Protein AF-A0A658K2X0-F1 (afdb_monomer_lite)

Radius of gyration: 39.06 Å; chains: 1; bounding box: 68×44×127 Å

Secondary structure (DSSP, 8-state):
--PPPPPP------------HHHHHHHHHHHHHHHHHHHHHHHHHHHHHHHHHIIIIIHHHHHHHHHHHHHHHHHHHHHHHHS---HHHHHHHHHHHHHHHHHHTTSTTHHHHHHHHHHHHSS-HHHHHHHHHHHHHHHHHHHH-

pLDDT: mean 89.45, std 14.47, range [39.03, 97.75]

Structure (mmCIF, N/CA/C/O backbone):
data_AF-A0A658K2X0-F1
#
_entry.id   AF-A0A658K2X0-F1
#
loop_
_atom_site.group_PDB
_atom_site.id
_atom_site.type_symbol
_atom_site.label_atom_id
_atom_site.label_alt_id
_atom_site.label_comp_id
_atom_site.label_asym_id
_atom_site.label_entity_id
_atom_site.label_seq_id
_atom_site.pdbx_PDB_ins_code
_atom_site.Cartn_x
_atom_site.Cartn_y
_atom_site.Cartn_z
_atom_site.occupancy
_atom_site.B_iso_or_equiv
_atom_site.auth_seq_id
_atom_site.auth_comp_id
_atom_site.auth_asym_id
_atom_site.auth_atom_id
_atom_site.pdbx_PDB_model_num
ATOM 1 N N . MET A 1 1 ? -39.283 15.769 106.003 1.00 39.56 1 MET A N 1
ATOM 2 C CA . MET A 1 1 ? -38.298 15.415 104.961 1.00 39.56 1 MET A CA 1
ATOM 3 C C . MET A 1 1 ? -38.981 14.482 103.979 1.00 39.56 1 MET A C 1
ATOM 5 O O . MET A 1 1 ? -39.283 13.360 104.351 1.00 39.56 1 MET A O 1
ATOM 9 N N . THR A 1 2 ? -39.316 14.966 102.787 1.00 39.03 2 THR A N 1
ATOM 10 C CA . THR A 1 2 ? -40.051 14.209 101.761 1.00 39.03 2 THR A CA 1
ATOM 11 C C . THR A 1 2 ? -39.400 14.488 100.411 1.00 39.03 2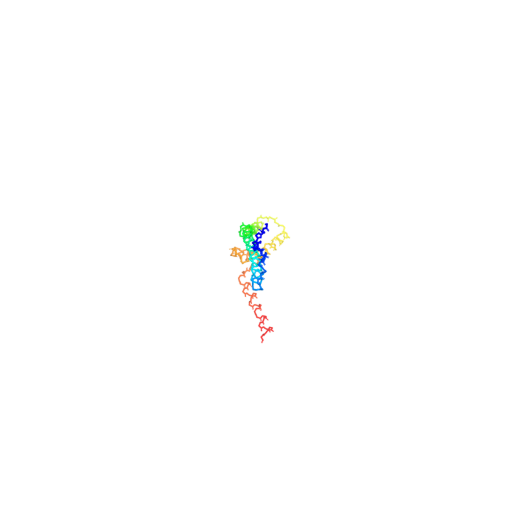 THR A C 1
ATOM 13 O O . THR A 1 2 ? -39.427 15.618 99.929 1.00 39.03 2 THR A O 1
ATOM 16 N N . THR A 1 3 ? -38.738 13.474 99.862 1.00 42.81 3 THR A N 1
ATOM 17 C CA . THR A 1 3 ? -37.956 13.515 98.618 1.00 42.81 3 THR A CA 1
ATOM 18 C C . THR A 1 3 ? -38.888 13.536 97.395 1.00 42.81 3 THR A C 1
ATOM 20 O O . THR A 1 3 ? -39.856 12.773 97.392 1.00 42.81 3 THR A O 1
ATOM 23 N N . PRO A 1 4 ? -38.643 14.351 96.348 1.00 52.31 4 PRO A N 1
ATOM 24 C CA . PRO A 1 4 ? -39.467 14.337 95.138 1.00 52.31 4 PRO A CA 1
ATOM 25 C C . PRO A 1 4 ? -39.127 13.132 94.237 1.00 52.31 4 PRO A C 1
ATOM 27 O O . PRO A 1 4 ? -37.982 12.671 94.251 1.00 52.31 4 PRO A O 1
ATOM 30 N N . PRO A 1 5 ? -40.079 12.620 93.431 1.00 53.84 5 PRO A N 1
ATOM 31 C CA . PRO A 1 5 ? -39.835 11.482 92.553 1.00 53.84 5 PRO A CA 1
ATOM 32 C C . PRO A 1 5 ? -38.968 11.884 91.352 1.00 53.84 5 PRO A C 1
ATOM 34 O O . PRO A 1 5 ? -39.148 12.944 90.752 1.00 53.84 5 PRO A O 1
ATOM 37 N N . ALA A 1 6 ? -38.016 11.018 91.004 1.00 59.84 6 ALA A N 1
ATOM 38 C CA . ALA A 1 6 ? -37.090 11.216 89.897 1.00 59.84 6 ALA A CA 1
ATOM 39 C C . ALA A 1 6 ? -37.823 11.257 88.544 1.00 59.84 6 ALA A C 1
ATOM 41 O O . ALA A 1 6 ? -38.641 10.391 88.236 1.00 59.84 6 ALA A O 1
ATOM 42 N N . SER A 1 7 ? -37.504 12.259 87.722 1.00 55.31 7 SER A N 1
ATOM 43 C CA . SER A 1 7 ? -38.041 12.406 86.367 1.00 55.31 7 SER A CA 1
ATOM 44 C C . SER A 1 7 ? -37.530 11.288 85.445 1.00 55.31 7 SER A C 1
ATOM 46 O O . SER A 1 7 ? -36.338 10.966 85.488 1.00 55.31 7 SER A O 1
ATOM 48 N N . PRO A 1 8 ? -38.379 10.701 84.582 1.00 56.53 8 PRO A N 1
ATOM 49 C CA . PRO A 1 8 ? -37.942 9.658 83.667 1.00 56.53 8 PRO A CA 1
ATOM 50 C C . PRO A 1 8 ? -37.000 10.250 82.615 1.00 56.53 8 PRO A C 1
ATOM 52 O O . PRO A 1 8 ? -37.340 11.179 81.883 1.00 56.53 8 PRO A O 1
ATOM 55 N N . ARG A 1 9 ? -35.784 9.708 82.550 1.00 59.97 9 ARG A N 1
ATOM 56 C CA . ARG A 1 9 ? -34.763 10.094 81.577 1.00 59.97 9 ARG A CA 1
ATOM 57 C C . ARG A 1 9 ? -34.959 9.244 80.322 1.00 59.97 9 ARG A C 1
ATOM 59 O O . ARG A 1 9 ? -34.733 8.037 80.357 1.00 59.97 9 ARG A O 1
ATOM 66 N N . ILE A 1 10 ? -35.390 9.859 79.221 1.00 51.47 10 ILE A N 1
ATOM 67 C CA . ILE A 1 10 ? -35.460 9.190 77.916 1.00 51.47 10 ILE A CA 1
ATOM 68 C C . ILE A 1 10 ? -34.021 8.982 77.437 1.00 51.47 10 ILE A C 1
ATOM 70 O O . ILE A 1 10 ? -33.330 9.931 77.067 1.00 51.47 10 ILE A O 1
ATOM 74 N N . VAL A 1 11 ? -33.548 7.740 77.488 1.00 56.25 11 VAL A N 1
ATOM 75 C CA . VAL A 1 11 ? -32.271 7.357 76.885 1.00 56.25 11 VAL A CA 1
ATOM 76 C C . VAL A 1 11 ? -32.515 7.211 75.388 1.00 56.25 11 VAL A C 1
ATOM 78 O O . VAL A 1 11 ? -33.239 6.313 74.963 1.00 56.25 11 VAL A O 1
ATOM 81 N N . ALA A 1 12 ? -31.934 8.102 74.583 1.00 49.91 12 ALA A N 1
ATOM 82 C CA . ALA A 1 12 ? -31.898 7.931 73.138 1.00 49.91 12 ALA A CA 1
ATOM 83 C C . ALA A 1 12 ? -31.136 6.635 72.828 1.00 49.91 12 ALA A C 1
ATOM 85 O O . ALA A 1 12 ? -29.914 6.570 72.978 1.00 49.91 12 ALA A O 1
ATOM 86 N N . GLN A 1 13 ? -31.856 5.583 72.437 1.00 52.22 13 GLN A N 1
ATOM 87 C CA . GLN A 1 13 ? -31.221 4.410 71.851 1.00 52.22 13 GLN A CA 1
ATOM 88 C C . GLN A 1 13 ? -30.514 4.856 70.567 1.00 52.22 13 GLN A C 1
ATOM 90 O O . GLN A 1 13 ? -31.155 5.473 69.711 1.00 52.22 13 GLN A O 1
ATOM 95 N N . PRO A 1 14 ? -29.219 4.551 70.384 1.00 47.38 14 PRO A N 1
ATOM 96 C CA . PRO A 1 14 ? -28.556 4.794 69.120 1.00 47.38 14 PRO A CA 1
ATOM 97 C C . PRO A 1 14 ? -29.045 3.729 68.138 1.00 47.38 14 PRO A C 1
ATOM 99 O O . PRO A 1 14 ? -28.396 2.707 67.922 1.00 47.38 14 PRO A O 1
ATOM 102 N N . SER A 1 15 ? -30.212 3.946 67.535 1.00 53.00 15 SER A N 1
ATOM 103 C CA . SER A 1 15 ? -30.627 3.197 66.358 1.00 53.00 15 SER A CA 1
ATOM 104 C C . SER A 1 15 ? -29.716 3.619 65.208 1.00 53.00 15 SER A C 1
ATOM 106 O O . SER A 1 15 ? -30.044 4.509 64.425 1.00 53.00 15 SER A O 1
ATOM 108 N N . ARG A 1 16 ? -28.532 3.001 65.112 1.00 58.38 16 ARG A N 1
ATOM 109 C CA . ARG A 1 16 ? -27.811 2.9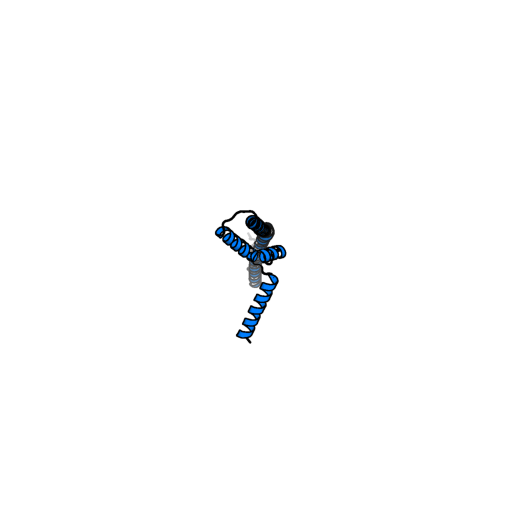48 63.839 1.00 58.38 16 ARG A CA 1
ATOM 110 C C . ARG A 1 16 ? -28.782 2.316 62.843 1.00 58.38 16 ARG A C 1
ATOM 112 O O . ARG A 1 16 ? -29.185 1.176 63.088 1.00 58.38 16 ARG A O 1
ATOM 119 N N . PRO A 1 17 ? -29.181 3.002 61.760 1.00 59.09 17 PRO A N 1
ATOM 120 C CA . PRO A 1 17 ? -30.060 2.394 60.779 1.00 59.09 17 PRO A CA 1
ATOM 121 C C . PRO A 1 17 ? -29.280 1.242 60.146 1.00 59.09 17 PRO A C 1
ATOM 123 O O . PRO A 1 17 ? -28.345 1.460 59.374 1.00 59.09 17 PRO A O 1
ATOM 126 N N . GLN A 1 18 ? -29.591 0.002 60.523 1.00 68.88 18 GLN A N 1
ATOM 127 C CA . GLN A 1 18 ? -29.079 -1.146 59.792 1.00 68.88 18 GLN A CA 1
ATOM 128 C C . GLN A 1 18 ? -29.752 -1.118 58.421 1.00 68.88 18 GLN A C 1
ATOM 130 O O . GLN A 1 18 ? -30.970 -1.250 58.325 1.00 68.88 18 GLN A O 1
ATOM 135 N N . LEU A 1 19 ? -28.953 -0.892 57.374 1.00 72.88 19 LEU A N 1
ATOM 136 C CA . LEU A 1 19 ? -29.426 -0.854 55.991 1.00 72.88 19 LEU A CA 1
ATOM 137 C C . LEU A 1 19 ? -30.301 -2.076 55.698 1.00 72.88 19 LEU A C 1
ATOM 139 O O . LEU A 1 19 ? -29.886 -3.215 55.949 1.00 72.88 19 LEU A O 1
ATOM 143 N N . SER A 1 20 ? -31.485 -1.838 55.134 1.00 82.94 20 SER A N 1
ATOM 144 C CA . SER A 1 20 ? -32.387 -2.912 54.729 1.00 82.94 20 SER A CA 1
ATOM 145 C C . SER A 1 20 ? -31.732 -3.782 53.649 1.00 82.94 20 SER A C 1
ATOM 147 O O . SER A 1 20 ? -30.840 -3.342 52.916 1.00 82.94 20 SER A O 1
ATOM 149 N N . ALA A 1 21 ? -32.178 -5.032 53.507 1.00 82.94 21 ALA A N 1
ATOM 150 C CA . ALA A 1 21 ? -31.657 -5.927 52.472 1.00 82.94 21 ALA A CA 1
ATOM 151 C C . ALA A 1 21 ? -31.803 -5.336 51.052 1.00 82.94 21 ALA A C 1
ATOM 153 O O . ALA A 1 21 ? -30.927 -5.531 50.210 1.00 82.94 21 ALA A O 1
ATOM 154 N N . GLY A 1 22 ? -32.874 -4.570 50.803 1.00 85.81 22 GLY A N 1
ATOM 155 C CA . GLY A 1 22 ? -33.086 -3.843 49.549 1.00 85.81 22 GLY A CA 1
ATOM 156 C C . GLY A 1 22 ? -32.084 -2.705 49.340 1.00 85.81 22 GLY A C 1
ATOM 157 O O . GLY A 1 22 ? -31.500 -2.605 48.265 1.00 85.81 22 GLY A O 1
ATOM 158 N N . GLN A 1 23 ? -31.809 -1.909 50.380 1.00 85.19 23 GLN A N 1
ATOM 159 C CA . GLN A 1 23 ? -30.806 -0.836 50.329 1.00 85.19 23 GLN A CA 1
ATOM 160 C C . GLN A 1 23 ? -29.398 -1.385 50.076 1.00 85.19 23 GLN A C 1
ATOM 162 O O . GLN A 1 23 ? -28.665 -0.837 49.260 1.00 85.19 23 GLN A O 1
ATOM 167 N N . LYS A 1 24 ? -29.032 -2.511 50.705 1.00 87.50 24 LYS A N 1
ATOM 168 C CA . LYS A 1 24 ? -27.744 -3.176 50.447 1.00 87.50 24 LYS A CA 1
ATOM 169 C C . LYS A 1 24 ? -27.619 -3.629 48.991 1.00 87.50 24 LYS A C 1
ATOM 171 O O . LYS A 1 24 ? -26.612 -3.336 48.356 1.00 87.50 24 LYS A O 1
ATOM 176 N N . LYS A 1 25 ? -28.651 -4.286 48.441 1.00 89.56 25 LYS A N 1
ATOM 177 C CA . LYS A 1 25 ? -28.666 -4.712 47.028 1.00 89.56 25 LYS A CA 1
ATOM 178 C C . LYS A 1 25 ? -28.549 -3.524 46.071 1.00 89.56 25 LYS A C 1
ATOM 180 O O . LYS A 1 25 ? -27.768 -3.594 45.126 1.00 89.56 25 LYS A O 1
ATOM 185 N N . PHE A 1 26 ? -29.292 -2.448 46.324 1.00 91.31 26 PHE A N 1
ATOM 186 C CA . PHE A 1 26 ? -29.225 -1.225 45.525 1.00 91.31 26 PHE A CA 1
ATOM 187 C C . PHE A 1 26 ? -27.822 -0.605 45.555 1.00 91.31 26 PHE A C 1
ATOM 189 O O . PHE A 1 26 ? -27.253 -0.341 44.498 1.00 91.31 26 PHE A O 1
ATOM 196 N N . ASN A 1 27 ? -27.225 -0.465 46.742 1.00 92.12 27 ASN A N 1
ATOM 197 C CA . ASN A 1 27 ? -25.877 0.084 46.896 1.00 92.12 27 ASN A CA 1
ATOM 198 C C . ASN A 1 27 ? -24.831 -0.761 46.153 1.00 92.12 27 ASN A C 1
ATOM 200 O O . ASN A 1 27 ? -24.021 -0.213 45.414 1.00 92.12 27 ASN A O 1
ATOM 204 N N . THR A 1 28 ? -24.898 -2.094 46.247 1.00 93.38 28 THR A N 1
ATOM 205 C CA . THR A 1 28 ? -23.993 -2.984 45.498 1.00 93.38 28 THR A CA 1
ATOM 206 C C . THR A 1 28 ? -24.168 -2.861 43.981 1.00 93.38 28 THR A C 1
ATOM 208 O O . THR A 1 28 ? -23.194 -2.948 43.233 1.00 93.38 28 THR A O 1
ATOM 211 N N . LEU A 1 29 ? -25.398 -2.683 43.488 1.00 94.94 29 LEU A N 1
ATOM 212 C CA . LEU A 1 29 ? -25.639 -2.454 42.060 1.00 94.94 29 LEU A CA 1
ATOM 213 C C . LEU A 1 29 ? -25.082 -1.102 41.607 1.00 94.94 29 LEU A C 1
ATOM 215 O O . LEU A 1 29 ? -24.476 -1.038 40.539 1.00 94.94 29 LEU A O 1
ATOM 219 N N . MET A 1 30 ? -25.224 -0.061 42.431 1.00 95.44 30 MET A N 1
ATOM 220 C CA . MET A 1 30 ? -24.622 1.247 42.180 1.00 95.44 30 MET A CA 1
ATOM 221 C C . MET A 1 30 ? -23.097 1.177 42.134 1.00 95.44 30 MET A C 1
ATOM 223 O O . MET A 1 30 ? -22.502 1.680 41.188 1.00 95.44 30 MET A O 1
ATOM 227 N N . GLU A 1 31 ? -22.456 0.484 43.075 1.00 95.50 31 GLU A N 1
ATOM 228 C CA . GLU A 1 31 ? -21.002 0.275 43.054 1.00 95.50 31 GLU A CA 1
ATOM 229 C C . GLU A 1 31 ? -20.554 -0.433 41.770 1.00 95.50 31 GLU A C 1
ATOM 231 O O . GLU A 1 31 ? -19.655 0.035 41.074 1.00 95.50 31 GLU A O 1
ATOM 236 N N . LYS A 1 32 ? -21.234 -1.524 41.395 1.00 96.12 32 LYS A N 1
ATOM 237 C CA . LYS A 1 32 ? -20.957 -2.259 40.151 1.00 96.12 32 LYS A CA 1
ATOM 238 C C . LYS A 1 32 ? -21.157 -1.406 38.897 1.00 96.12 32 LYS A C 1
ATOM 240 O O . LYS A 1 32 ? -20.484 -1.637 37.891 1.00 96.12 32 LYS A O 1
ATOM 245 N N . LEU A 1 33 ? -22.116 -0.486 38.917 1.00 95.75 33 LEU A N 1
ATOM 246 C CA . LEU A 1 33 ? -22.364 0.441 37.820 1.00 95.75 33 LEU A CA 1
ATOM 247 C C . LEU A 1 33 ? -21.244 1.481 37.729 1.00 95.75 33 LEU A C 1
ATOM 249 O O . LEU A 1 33 ? -20.710 1.691 36.644 1.00 95.75 33 LEU A O 1
ATOM 253 N N . GLU A 1 34 ? -20.831 2.055 38.857 1.00 97.12 34 GLU A N 1
ATOM 254 C CA . GLU A 1 34 ? -19.723 3.011 38.917 1.00 97.12 34 GLU A CA 1
ATOM 255 C C . GLU A 1 34 ? -18.394 2.392 38.474 1.00 97.12 34 GLU A C 1
ATOM 257 O O . GLU A 1 34 ? -17.652 3.011 37.712 1.00 97.12 34 GLU A O 1
ATOM 262 N N . THR A 1 35 ? -18.105 1.143 38.852 1.00 96.88 35 THR A N 1
ATOM 263 C CA . THR A 1 35 ? -16.917 0.432 38.350 1.00 96.88 35 THR A CA 1
ATOM 264 C C . THR A 1 35 ? -16.941 0.301 36.828 1.00 96.88 35 THR A C 1
ATOM 266 O O . THR A 1 35 ? -15.936 0.570 36.171 1.00 96.88 35 THR A O 1
ATOM 269 N N . ARG A 1 36 ? -18.087 -0.073 36.244 1.00 97.06 36 ARG A N 1
ATOM 270 C CA . ARG A 1 36 ? -18.217 -0.207 34.785 1.00 97.06 36 ARG A CA 1
ATOM 271 C C . ARG A 1 36 ? -18.133 1.136 34.069 1.00 97.06 36 ARG A C 1
ATOM 273 O O . ARG A 1 36 ? -17.488 1.210 33.031 1.00 97.06 36 ARG A O 1
ATOM 280 N N . ARG A 1 37 ? -18.730 2.193 34.627 1.00 97.75 37 ARG A N 1
ATOM 281 C CA . ARG A 1 37 ? -18.627 3.560 34.094 1.00 97.75 37 ARG A CA 1
ATOM 282 C C . ARG A 1 37 ? -17.179 4.036 34.062 1.00 97.75 37 ARG A C 1
ATOM 284 O O . ARG A 1 37 ? -16.738 4.537 33.036 1.00 97.75 37 ARG A O 1
ATOM 291 N N . LYS A 1 38 ? -16.424 3.809 35.142 1.00 97.31 38 LYS A N 1
ATOM 292 C CA . LYS A 1 38 ? -14.992 4.138 35.198 1.00 97.31 38 LYS A CA 1
ATOM 293 C C . LYS A 1 38 ? -14.185 3.369 34.159 1.00 97.31 38 LYS A C 1
ATOM 295 O O . LYS A 1 38 ? -13.372 3.972 33.471 1.00 97.31 38 LYS A O 1
ATOM 300 N N . LEU A 1 39 ? -14.430 2.066 34.017 1.00 97.06 39 LEU A N 1
ATOM 301 C CA . LEU A 1 39 ? -13.751 1.255 33.006 1.00 97.06 39 LEU A CA 1
ATOM 302 C C . LEU A 1 39 ? -14.065 1.749 31.588 1.00 97.06 39 LEU A C 1
ATOM 304 O O . LEU A 1 39 ? -13.157 1.902 30.779 1.00 97.06 39 LEU A O 1
ATOM 308 N N . LEU A 1 40 ? -15.332 2.050 31.297 1.00 97.56 40 LEU A N 1
ATOM 309 C CA . LEU A 1 40 ? -15.738 2.600 30.004 1.00 97.56 40 LEU A CA 1
ATOM 310 C C . LEU A 1 40 ? -15.062 3.948 29.726 1.00 97.56 40 LEU A C 1
ATOM 312 O O . LEU A 1 40 ? -14.572 4.173 28.625 1.00 97.56 40 LEU A O 1
ATOM 316 N N . GLN A 1 41 ? -14.997 4.825 30.728 1.00 97.44 41 GLN A N 1
ATOM 317 C CA . GLN A 1 41 ? -14.318 6.110 30.598 1.00 97.44 41 GLN A CA 1
ATOM 318 C C . GLN A 1 41 ? -12.819 5.932 30.319 1.00 97.44 41 GLN A C 1
ATOM 320 O O . GLN A 1 41 ? -12.276 6.631 29.472 1.00 97.44 41 GLN A O 1
ATOM 325 N N . GLN A 1 42 ? -12.156 4.984 30.987 1.00 97.00 42 GLN A N 1
ATOM 326 C CA . GLN A 1 42 ? -10.748 4.668 30.721 1.00 97.00 42 GLN A CA 1
ATOM 327 C C . GLN A 1 42 ? -10.543 4.178 29.285 1.00 97.00 42 GLN A C 1
ATOM 329 O O . GLN A 1 42 ? -9.640 4.660 28.605 1.00 97.00 42 GLN A O 1
ATOM 334 N N . TRP A 1 43 ? -11.410 3.284 28.803 1.00 97.75 43 TRP A N 1
ATOM 335 C CA . TRP A 1 43 ? -11.373 2.825 27.415 1.00 97.75 43 TRP A CA 1
ATOM 336 C C . TRP A 1 43 ? -11.550 3.964 26.420 1.00 97.75 43 TRP A C 1
ATOM 338 O O . TRP A 1 43 ? -10.776 4.047 25.474 1.00 97.75 43 TRP A O 1
ATOM 348 N N . LEU A 1 44 ? -12.509 4.861 26.659 1.00 97.19 44 LEU A N 1
ATOM 349 C CA . LEU A 1 44 ? -12.762 5.999 25.777 1.00 97.19 44 LEU A CA 1
ATOM 350 C C . LEU A 1 44 ? -11.558 6.949 25.708 1.00 97.19 44 LEU A C 1
ATOM 352 O O . LEU A 1 44 ? -11.220 7.455 24.641 1.00 97.19 44 LEU A O 1
ATOM 356 N N . VAL A 1 45 ? -10.886 7.183 26.838 1.00 97.12 45 VAL A N 1
ATOM 357 C CA . VAL A 1 45 ? -9.680 8.024 26.879 1.00 97.12 45 VAL A CA 1
ATOM 358 C C . VAL A 1 45 ? -8.555 7.393 26.059 1.00 97.12 45 VAL A C 1
ATOM 360 O O . VAL A 1 45 ? -7.930 8.076 25.245 1.00 97.12 45 VAL A O 1
ATOM 363 N N . ILE A 1 46 ? -8.317 6.091 26.234 1.00 96.00 46 ILE A N 1
ATOM 364 C CA . ILE A 1 46 ? -7.270 5.373 25.501 1.00 96.00 46 ILE A CA 1
ATOM 365 C C . ILE A 1 46 ? -7.599 5.330 24.007 1.00 96.00 46 ILE A C 1
ATOM 367 O O . ILE A 1 46 ? -6.740 5.674 23.203 1.00 96.00 46 ILE A O 1
ATOM 371 N N . SER A 1 47 ? -8.835 4.992 23.626 1.00 95.88 47 SER A N 1
ATOM 372 C CA . SER A 1 47 ? -9.235 4.926 22.217 1.00 95.88 47 SER A CA 1
ATOM 373 C C . SER A 1 47 ? -9.087 6.276 21.523 1.00 95.88 47 SER A C 1
ATOM 375 O O . SER A 1 47 ? -8.527 6.329 20.436 1.00 95.88 47 SER A O 1
ATOM 377 N N . THR A 1 48 ? -9.495 7.367 22.180 1.00 96.62 48 THR A N 1
ATOM 378 C CA . THR A 1 48 ? -9.348 8.728 21.637 1.00 96.62 48 THR A CA 1
ATOM 379 C C . THR A 1 48 ? -7.875 9.100 21.469 1.00 96.62 48 THR A C 1
ATOM 381 O O . THR A 1 48 ? -7.494 9.730 20.489 1.00 96.62 48 THR A O 1
ATOM 384 N N . THR A 1 49 ? -7.022 8.692 22.413 1.00 96.31 49 THR A N 1
ATOM 385 C CA . THR A 1 49 ? -5.575 8.942 22.326 1.00 96.31 49 THR A CA 1
ATOM 386 C C . THR A 1 49 ? -4.955 8.159 21.170 1.00 96.31 49 THR A C 1
ATOM 388 O O . THR A 1 49 ? -4.180 8.716 20.400 1.00 96.31 49 THR A O 1
ATOM 391 N N . CYS A 1 50 ? -5.321 6.886 21.016 1.00 96.38 50 CYS A N 1
ATOM 392 C CA . CYS A 1 50 ? -4.859 6.048 19.914 1.00 96.38 50 CYS A CA 1
ATOM 393 C C . CYS A 1 50 ? -5.330 6.575 18.555 1.00 96.38 50 CYS A C 1
ATOM 395 O O . CYS A 1 50 ? -4.528 6.643 17.633 1.00 96.38 50 CYS A O 1
ATOM 397 N N . GLU A 1 51 ? -6.597 6.972 18.435 1.00 96.94 51 GLU A N 1
ATOM 398 C CA . GLU A 1 51 ? -7.147 7.561 17.211 1.00 96.94 51 GLU A CA 1
ATOM 399 C C . GLU A 1 51 ? -6.418 8.855 16.846 1.00 96.94 51 GLU A C 1
ATOM 401 O O . GLU A 1 51 ? -6.032 9.043 15.696 1.00 96.94 51 GLU A O 1
ATOM 406 N N . LYS A 1 52 ? -6.144 9.706 17.839 1.00 97.06 52 LYS A N 1
ATOM 407 C CA . LYS A 1 52 ? -5.378 10.933 17.636 1.00 97.06 52 LYS A CA 1
ATOM 408 C C . LYS A 1 52 ? -3.965 10.646 17.121 1.00 97.06 52 LYS A C 1
ATOM 410 O O . LYS A 1 52 ? -3.577 11.213 16.110 1.00 97.06 52 LYS A O 1
ATOM 415 N N . LEU A 1 53 ? -3.225 9.740 17.764 1.00 97.44 53 LEU A N 1
ATOM 416 C CA . LEU A 1 53 ? -1.887 9.330 17.309 1.00 97.44 53 LEU A CA 1
ATOM 417 C C . LEU A 1 53 ? -1.926 8.720 15.901 1.00 97.44 53 LEU A C 1
ATOM 419 O O . LEU A 1 53 ? -1.054 8.981 15.076 1.00 97.44 53 LEU A O 1
ATOM 423 N N . TRP A 1 54 ? -2.952 7.921 15.610 1.00 96.94 54 TRP A N 1
ATOM 424 C CA . TRP A 1 54 ? -3.139 7.330 14.292 1.00 96.94 54 TRP A CA 1
ATOM 425 C C . TRP A 1 54 ? -3.318 8.400 13.213 1.00 96.94 54 TRP A C 1
ATOM 427 O O . TRP A 1 54 ? -2.604 8.386 12.215 1.00 96.94 54 TRP A O 1
ATOM 437 N N . VAL A 1 55 ? -4.240 9.340 13.421 1.00 97.75 55 VAL A N 1
ATOM 438 C CA . VAL A 1 55 ? -4.597 10.357 12.423 1.00 97.75 55 VAL A CA 1
ATOM 439 C C . VAL A 1 55 ? -3.543 11.456 12.306 1.00 97.75 55 VAL A C 1
ATOM 441 O O . VAL A 1 55 ? -3.260 11.901 11.199 1.00 97.75 55 VAL A O 1
ATOM 444 N N . GLU A 1 56 ? -2.979 11.917 13.421 1.00 97.19 56 GLU A N 1
ATOM 445 C CA . GLU A 1 56 ? -2.077 13.075 13.428 1.00 97.19 56 GLU A CA 1
ATOM 446 C C . GLU A 1 56 ? -0.620 12.707 13.146 1.00 97.19 56 GLU A C 1
ATOM 448 O O . GLU A 1 56 ? 0.115 13.540 12.622 1.00 97.19 56 GLU A O 1
ATOM 453 N N . GLU A 1 57 ? -0.193 11.485 13.474 1.00 95.56 57 GLU A N 1
ATOM 454 C CA . GLU A 1 57 ? 1.210 11.080 13.338 1.00 95.56 57 GLU A CA 1
ATOM 455 C C . GLU A 1 57 ? 1.372 9.962 12.306 1.00 95.56 57 GLU A C 1
ATOM 457 O O . GLU A 1 57 ? 2.072 10.132 11.308 1.00 95.56 57 GLU A O 1
ATOM 462 N N . LEU A 1 58 ? 0.697 8.824 12.499 1.00 97.44 58 LEU A N 1
ATOM 463 C CA . LEU A 1 58 ? 0.954 7.630 11.686 1.00 97.44 58 LEU A CA 1
ATOM 464 C C . LEU A 1 58 ? 0.451 7.762 10.245 1.00 97.44 58 LEU A C 1
ATOM 466 O O . LEU A 1 58 ? 1.185 7.418 9.323 1.00 97.44 58 LEU A O 1
ATOM 470 N N . VAL A 1 59 ? -0.767 8.261 10.028 1.00 96.88 59 VAL A N 1
ATOM 471 C CA . VAL A 1 59 ? -1.331 8.429 8.677 1.00 96.88 59 VAL A CA 1
ATOM 472 C C . VAL A 1 59 ? -0.462 9.356 7.810 1.00 96.88 59 VAL A C 1
ATOM 474 O O . VAL A 1 59 ? -0.102 8.939 6.707 1.00 96.88 59 VAL A O 1
ATOM 477 N N . PRO A 1 60 ? -0.045 10.552 8.275 1.00 96.81 60 PRO A N 1
ATOM 478 C CA . PRO A 1 60 ? 0.878 11.400 7.523 1.00 96.81 60 PRO A CA 1
ATOM 479 C C . PRO A 1 60 ? 2.218 10.725 7.227 1.00 96.81 60 PRO A C 1
ATOM 481 O O . PRO A 1 60 ? 2.683 10.795 6.094 1.00 96.81 60 PRO A O 1
ATOM 484 N N . MET A 1 61 ? 2.813 10.026 8.201 1.00 97.25 61 MET A N 1
ATOM 485 C CA . MET A 1 61 ? 4.078 9.310 7.990 1.00 97.25 61 MET A CA 1
ATOM 486 C C . MET A 1 61 ? 3.953 8.203 6.938 1.00 97.25 61 MET A C 1
ATOM 488 O O . MET A 1 61 ? 4.854 8.020 6.124 1.00 97.25 61 MET A O 1
ATOM 492 N N . LEU A 1 62 ? 2.841 7.463 6.936 1.00 94.44 62 LEU A N 1
ATOM 493 C CA . LEU A 1 62 ? 2.573 6.439 5.925 1.00 94.44 62 LEU A CA 1
ATOM 494 C C . LEU A 1 62 ? 2.389 7.059 4.536 1.00 94.44 62 LEU A C 1
ATOM 496 O O . LEU A 1 62 ? 2.904 6.518 3.560 1.00 94.44 62 LEU A O 1
ATOM 500 N N . SER A 1 63 ? 1.706 8.202 4.455 1.00 92.69 63 SER A N 1
ATOM 501 C CA . SER A 1 63 ? 1.546 8.948 3.204 1.00 92.69 63 SER A CA 1
ATOM 502 C C . SER A 1 63 ? 2.889 9.456 2.675 1.00 92.69 63 SER A C 1
ATOM 504 O O . SER A 1 63 ? 3.189 9.271 1.500 1.00 92.69 63 SER A O 1
ATOM 506 N N . GLU A 1 64 ? 3.724 10.048 3.533 1.00 95.62 64 GLU A N 1
ATOM 507 C CA . GLU A 1 64 ? 5.065 10.508 3.157 1.00 95.62 64 GLU A CA 1
ATOM 508 C C . GLU A 1 64 ? 5.945 9.336 2.709 1.00 95.62 64 GLU A C 1
ATOM 510 O O . GLU A 1 64 ? 6.667 9.435 1.718 1.00 95.62 64 GLU A O 1
ATOM 515 N N . GLN A 1 65 ? 5.854 8.194 3.392 1.00 94.75 65 GLN A N 1
ATOM 516 C CA . GLN A 1 65 ? 6.594 7.001 3.004 1.00 94.75 65 GLN A CA 1
ATOM 517 C C . GLN A 1 65 ? 6.158 6.460 1.636 1.00 94.75 65 GLN A C 1
ATOM 519 O O . GLN A 1 65 ? 7.016 6.051 0.853 1.00 94.75 65 GLN A O 1
ATOM 524 N N . ALA A 1 66 ? 4.859 6.474 1.326 1.00 92.12 66 ALA A N 1
ATOM 525 C CA . ALA A 1 66 ? 4.358 6.078 0.011 1.00 92.12 66 ALA A CA 1
ATOM 526 C C . ALA A 1 66 ? 4.915 6.991 -1.098 1.00 92.12 66 ALA A C 1
ATOM 528 O O . ALA A 1 66 ? 5.463 6.501 -2.087 1.00 92.12 66 ALA A O 1
ATOM 529 N N . GLU A 1 67 ? 4.884 8.310 -0.889 1.00 95.06 67 GLU A N 1
ATOM 530 C CA . GLU A 1 67 ? 5.469 9.286 -1.819 1.00 95.06 67 GLU A CA 1
ATOM 531 C C . GLU A 1 67 ? 6.988 9.120 -1.981 1.00 95.06 67 GLU A C 1
ATOM 533 O O . GLU A 1 67 ? 7.537 9.262 -3.081 1.00 95.06 67 GLU A O 1
ATOM 538 N N . ASN A 1 68 ? 7.690 8.773 -0.900 1.00 96.62 68 ASN A N 1
ATOM 539 C CA . ASN A 1 68 ? 9.127 8.517 -0.932 1.00 96.62 68 ASN A CA 1
ATOM 540 C C . ASN A 1 68 ? 9.477 7.273 -1.759 1.00 96.62 68 ASN A C 1
ATOM 542 O O . ASN A 1 68 ? 10.451 7.310 -2.514 1.00 96.62 68 ASN A O 1
ATOM 546 N N . GLU A 1 69 ? 8.703 6.187 -1.664 1.00 96.00 69 GLU A N 1
ATOM 547 C CA . GLU A 1 69 ? 8.940 4.990 -2.486 1.00 96.00 69 GLU A CA 1
ATOM 548 C C . GLU A 1 69 ? 8.695 5.265 -3.976 1.00 96.00 69 GLU A C 1
ATOM 550 O O . GLU A 1 69 ? 9.491 4.834 -4.813 1.00 96.00 69 GLU A O 1
ATOM 555 N N . ILE A 1 70 ? 7.679 6.064 -4.314 1.00 96.75 70 ILE A N 1
ATOM 556 C CA . ILE A 1 70 ? 7.437 6.513 -5.693 1.00 96.75 70 ILE A CA 1
ATOM 557 C C . ILE A 1 70 ? 8.589 7.389 -6.191 1.00 96.75 70 ILE A C 1
ATOM 559 O O . ILE A 1 70 ? 9.134 7.170 -7.274 1.00 96.75 70 ILE A O 1
ATOM 563 N N . THR A 1 71 ? 9.035 8.347 -5.378 1.00 97.19 71 THR A N 1
ATOM 564 C CA . THR A 1 71 ? 10.176 9.210 -5.712 1.00 97.19 71 THR A CA 1
ATOM 565 C C . THR A 1 71 ? 11.446 8.393 -5.941 1.00 97.19 71 THR A C 1
ATOM 567 O O . THR A 1 71 ? 12.177 8.617 -6.908 1.00 97.19 71 THR A O 1
ATOM 570 N N . LYS A 1 72 ? 11.704 7.404 -5.087 1.00 97.31 72 LYS A N 1
ATOM 571 C CA . LYS A 1 72 ? 12.826 6.478 -5.236 1.00 97.31 72 LYS A CA 1
ATOM 572 C C . LYS A 1 72 ? 12.713 5.657 -6.518 1.00 97.31 72 LYS A C 1
ATOM 574 O O . LYS A 1 72 ? 13.713 5.527 -7.220 1.00 97.31 72 LYS A O 1
ATOM 579 N N . LEU A 1 73 ? 11.528 5.153 -6.859 1.00 97.56 73 LEU A N 1
ATOM 580 C CA . LEU A 1 73 ? 11.301 4.426 -8.108 1.00 97.56 73 LEU A CA 1
ATOM 581 C C . LEU A 1 73 ? 11.598 5.300 -9.336 1.00 97.56 73 LEU A C 1
ATOM 583 O O . LEU A 1 73 ? 12.340 4.871 -10.218 1.00 97.56 73 LEU A O 1
ATOM 587 N N . ARG A 1 74 ? 11.126 6.553 -9.351 1.00 97.25 74 ARG A N 1
ATOM 588 C CA . ARG A 1 74 ? 11.441 7.538 -10.404 1.00 97.25 74 ARG A CA 1
ATOM 589 C C . ARG A 1 74 ? 12.948 7.779 -10.533 1.00 97.25 74 ARG A C 1
ATOM 591 O O . ARG A 1 74 ? 13.479 7.836 -11.638 1.00 97.25 74 ARG A O 1
ATOM 598 N N . LEU A 1 75 ? 13.665 7.890 -9.413 1.00 97.75 75 LEU A N 1
ATOM 599 C CA . LEU A 1 75 ? 15.124 8.050 -9.428 1.00 97.75 75 LEU A CA 1
ATOM 600 C C . LEU A 1 75 ? 15.840 6.813 -9.986 1.00 97.75 75 LEU A C 1
ATOM 602 O O . LEU A 1 75 ? 16.828 6.959 -10.707 1.00 97.75 75 LEU A O 1
ATOM 606 N N . LEU A 1 76 ? 15.354 5.609 -9.676 1.00 97.38 76 LEU A N 1
ATOM 607 C CA . LEU A 1 76 ? 15.891 4.364 -10.229 1.00 97.38 76 LEU A CA 1
ATOM 608 C C . LEU A 1 76 ? 15.622 4.254 -11.734 1.00 97.38 76 LEU A C 1
ATOM 610 O O . LEU A 1 76 ? 16.524 3.854 -12.468 1.00 97.38 76 LEU A O 1
ATOM 614 N N . ASP A 1 77 ? 14.440 4.667 -12.194 1.00 97.00 77 ASP A N 1
ATOM 615 C C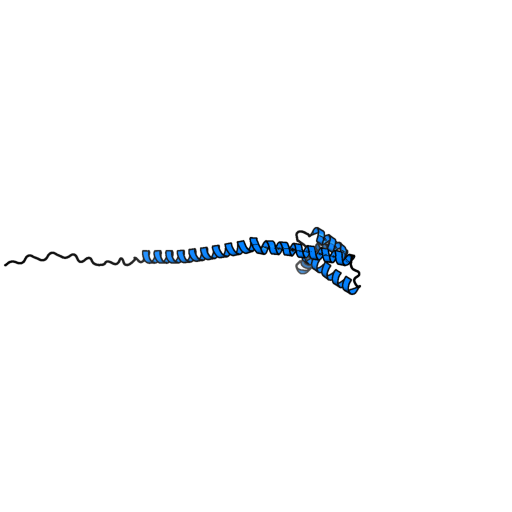A . ASP A 1 77 ? 14.094 4.739 -13.616 1.00 97.00 77 ASP A CA 1
ATOM 616 C C . ASP A 1 77 ? 15.050 5.662 -14.385 1.00 97.00 77 ASP A C 1
ATOM 618 O O . ASP A 1 77 ? 15.676 5.266 -15.370 1.00 97.00 77 ASP A O 1
ATOM 622 N N . VAL A 1 78 ? 15.264 6.871 -13.860 1.00 96.44 78 VAL A N 1
ATOM 623 C CA . VAL A 1 78 ? 16.237 7.823 -14.408 1.00 96.44 78 VAL A CA 1
ATOM 624 C C . VAL A 1 78 ? 17.646 7.228 -14.409 1.00 96.44 78 VAL A C 1
ATOM 626 O O . VAL A 1 78 ? 18.382 7.358 -15.391 1.00 96.44 78 VAL A O 1
ATOM 629 N N . ALA A 1 79 ? 18.040 6.557 -13.325 1.00 94.88 79 ALA A N 1
ATOM 630 C CA . ALA A 1 79 ? 19.360 5.958 -13.214 1.00 94.88 79 ALA A CA 1
ATOM 631 C C . ALA A 1 79 ? 19.580 4.823 -14.228 1.00 94.88 79 ALA A C 1
ATOM 633 O O . ALA A 1 79 ? 20.686 4.684 -14.761 1.00 94.88 79 ALA A O 1
ATOM 634 N N . PHE A 1 80 ? 18.538 4.044 -14.523 1.00 95.62 80 PHE A N 1
ATOM 635 C CA . PHE A 1 80 ? 18.579 2.969 -15.511 1.00 95.62 80 PHE A CA 1
ATOM 636 C C . PHE A 1 80 ? 18.916 3.481 -16.917 1.00 95.62 80 PHE A C 1
ATOM 638 O O . PHE A 1 80 ? 19.650 2.813 -17.654 1.00 95.62 80 PHE A O 1
ATOM 645 N N . ASP A 1 81 ? 18.424 4.671 -17.269 1.00 93.25 81 ASP A N 1
ATOM 646 C CA . ASP A 1 81 ? 18.643 5.286 -18.581 1.00 93.25 81 ASP A CA 1
ATOM 647 C C . ASP A 1 81 ? 19.930 6.124 -18.652 1.00 93.25 81 ASP A C 1
ATOM 649 O O . ASP A 1 81 ? 20.592 6.161 -19.693 1.00 93.25 81 ASP A O 1
ATOM 653 N N . GLN A 1 82 ? 20.314 6.795 -17.561 1.00 94.62 82 GLN A N 1
ATOM 654 C CA . GLN A 1 82 ? 21.415 7.765 -17.574 1.00 94.62 82 GLN A CA 1
ATOM 655 C C . GLN A 1 82 ? 22.788 7.171 -17.238 1.00 94.62 82 GLN A C 1
ATOM 657 O O . GLN A 1 82 ? 23.804 7.640 -17.764 1.00 94.62 82 GLN A O 1
ATOM 662 N N . PHE A 1 83 ? 22.864 6.153 -16.374 1.00 92.88 83 PHE A N 1
ATOM 663 C CA . PHE A 1 83 ? 24.154 5.602 -15.958 1.00 92.88 83 PHE A CA 1
ATOM 664 C C . PHE A 1 83 ? 24.641 4.496 -16.892 1.00 92.88 83 PHE A C 1
ATOM 666 O O . PHE A 1 83 ? 23.915 3.586 -17.291 1.00 92.88 83 PHE A O 1
ATOM 673 N N . ARG A 1 84 ? 25.946 4.518 -17.188 1.00 93.62 84 ARG A N 1
ATOM 674 C CA . ARG A 1 84 ? 26.624 3.412 -17.876 1.00 93.62 84 ARG A CA 1
ATOM 675 C C . ARG A 1 84 ? 26.880 2.268 -16.898 1.00 93.62 84 ARG A C 1
ATOM 677 O O . ARG A 1 84 ? 27.973 2.142 -16.353 1.00 93.62 84 ARG A O 1
ATOM 684 N N . LEU A 1 85 ? 25.858 1.451 -16.682 1.00 93.88 85 LEU A N 1
ATOM 685 C CA . LEU A 1 85 ? 25.922 0.254 -15.848 1.00 93.88 85 LEU A CA 1
ATOM 686 C C . LEU A 1 85 ? 26.486 -0.943 -16.622 1.00 93.88 85 LEU A C 1
ATOM 688 O O . LEU A 1 85 ? 26.326 -1.052 -17.842 1.00 93.88 85 LEU A O 1
ATOM 692 N N . SER A 1 86 ? 27.124 -1.874 -15.907 1.00 96.25 86 SER A N 1
ATOM 693 C CA . SER A 1 86 ? 27.473 -3.171 -16.490 1.00 96.25 86 SER A CA 1
ATOM 694 C C . SER A 1 86 ? 26.201 -3.961 -16.826 1.00 96.25 86 SER A C 1
ATOM 696 O O . SER A 1 86 ? 25.128 -3.700 -16.280 1.00 96.25 86 SER A O 1
ATOM 698 N N . LYS A 1 87 ? 26.302 -4.977 -17.694 1.00 95.75 87 LYS A N 1
ATOM 699 C CA . LYS A 1 87 ? 25.149 -5.837 -18.024 1.00 95.75 87 LYS A CA 1
ATOM 700 C C . LYS A 1 87 ? 24.530 -6.472 -16.772 1.00 95.75 87 LYS A C 1
ATOM 702 O O . LYS A 1 87 ? 23.313 -6.596 -16.693 1.00 95.75 87 LYS A O 1
ATOM 707 N N . LYS A 1 88 ? 25.372 -6.868 -15.812 1.00 96.94 88 LYS A N 1
ATOM 708 C CA . LYS A 1 88 ? 24.930 -7.481 -14.558 1.00 96.94 88 LYS A CA 1
ATOM 709 C C . LYS A 1 88 ? 24.195 -6.466 -13.686 1.00 96.94 88 LYS A C 1
ATOM 711 O O . LYS A 1 88 ? 23.081 -6.745 -13.271 1.00 96.94 88 LYS A O 1
ATOM 716 N N . ASP A 1 89 ? 24.777 -5.289 -13.475 1.00 96.00 89 ASP A N 1
ATOM 717 C CA . ASP A 1 89 ? 24.168 -4.260 -12.621 1.00 96.00 89 ASP A CA 1
ATOM 718 C C . ASP A 1 89 ? 22.865 -3.732 -13.224 1.00 96.00 89 ASP A C 1
ATOM 720 O O . ASP A 1 89 ? 21.904 -3.485 -12.502 1.00 96.00 89 ASP A O 1
ATOM 724 N N . ARG A 1 90 ? 22.798 -3.629 -14.558 1.00 95.81 90 ARG A N 1
ATOM 725 C CA . ARG A 1 90 ? 21.569 -3.257 -15.263 1.00 95.81 90 ARG A CA 1
ATOM 726 C C . ARG A 1 90 ? 20.465 -4.300 -15.087 1.00 95.81 90 ARG A C 1
ATOM 728 O O . ARG A 1 90 ? 19.314 -3.921 -14.919 1.00 95.81 90 ARG A O 1
ATOM 735 N N . ALA A 1 91 ? 20.804 -5.590 -15.108 1.00 95.94 91 ALA A N 1
ATOM 736 C CA . ALA A 1 91 ? 19.838 -6.656 -14.846 1.00 95.94 91 ALA A CA 1
ATOM 737 C C . ALA A 1 91 ? 19.339 -6.625 -13.391 1.00 95.94 91 ALA A C 1
ATOM 739 O O . ALA A 1 91 ? 18.140 -6.732 -13.163 1.00 95.94 91 ALA A O 1
ATOM 740 N N . THR A 1 92 ? 20.231 -6.399 -12.423 1.00 96.81 92 THR A N 1
ATOM 741 C CA . THR A 1 92 ? 19.843 -6.224 -11.014 1.00 96.81 92 THR A CA 1
ATOM 742 C C . THR A 1 92 ? 18.924 -5.016 -10.830 1.00 96.81 92 THR A C 1
ATOM 744 O O . THR A 1 92 ? 17.919 -5.102 -10.134 1.00 96.81 92 THR A O 1
ATOM 747 N N . LEU A 1 93 ? 19.249 -3.881 -11.457 1.00 96.62 93 LEU A N 1
ATOM 748 C CA . LEU A 1 93 ? 18.431 -2.674 -11.362 1.00 96.62 93 LEU A CA 1
ATOM 749 C C . LEU A 1 93 ? 17.048 -2.876 -11.993 1.00 96.62 93 LEU A C 1
ATOM 751 O O . LEU A 1 93 ? 16.057 -2.457 -11.406 1.00 96.62 93 LEU A O 1
ATOM 755 N N . LEU A 1 94 ? 16.980 -3.560 -13.140 1.00 96.56 94 LEU A N 1
ATOM 756 C CA . LEU A 1 94 ? 15.719 -3.953 -13.768 1.00 96.56 94 LEU A CA 1
ATOM 757 C C . LEU A 1 94 ? 14.845 -4.767 -12.807 1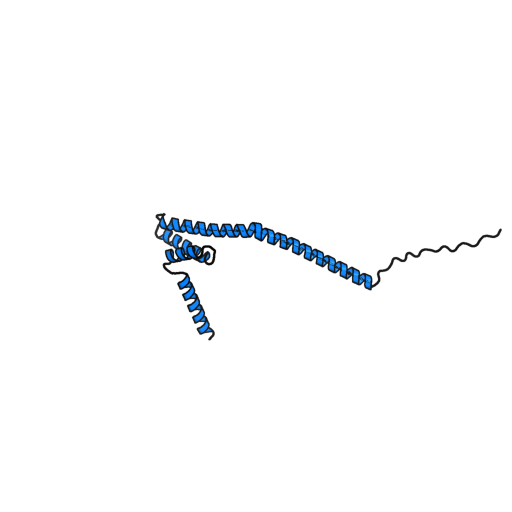.00 96.56 94 LEU A C 1
ATOM 759 O O . LEU A 1 94 ? 13.676 -4.452 -12.630 1.00 96.56 94 LEU A O 1
ATOM 763 N N . GLU A 1 95 ? 15.417 -5.788 -12.166 1.00 96.69 95 GLU A N 1
ATOM 764 C CA . GLU A 1 95 ? 14.695 -6.632 -11.210 1.00 96.69 95 GLU A CA 1
ATOM 765 C C . GLU A 1 95 ? 14.155 -5.816 -10.029 1.00 96.69 95 GLU A C 1
ATOM 767 O O . GLU A 1 95 ? 12.978 -5.932 -9.691 1.00 96.69 95 GLU A O 1
ATOM 772 N N . ILE A 1 96 ? 14.980 -4.933 -9.453 1.00 97.19 96 ILE A N 1
ATOM 773 C CA . ILE A 1 96 ? 14.565 -4.038 -8.364 1.00 97.19 96 ILE A CA 1
ATOM 774 C C . ILE A 1 96 ? 13.400 -3.149 -8.809 1.00 97.19 96 ILE A C 1
ATOM 776 O O . ILE A 1 96 ? 12.409 -3.046 -8.088 1.00 97.19 96 ILE A O 1
ATOM 780 N N . ILE A 1 97 ? 13.500 -2.530 -9.988 1.00 97.12 97 ILE A N 1
ATOM 781 C CA . ILE A 1 97 ? 12.452 -1.656 -10.523 1.00 97.12 97 ILE A CA 1
ATOM 782 C C . ILE A 1 97 ? 11.157 -2.440 -10.743 1.00 97.12 97 ILE A C 1
ATOM 784 O O . ILE A 1 97 ? 10.104 -1.983 -10.305 1.00 97.12 97 ILE A O 1
ATOM 788 N N . CYS A 1 98 ? 11.214 -3.626 -11.353 1.00 96.00 98 CYS A N 1
ATOM 789 C CA . CYS A 1 98 ? 10.030 -4.455 -11.581 1.00 96.00 98 CYS A CA 1
ATOM 790 C C . CYS A 1 98 ? 9.358 -4.866 -10.265 1.00 96.00 98 CYS A C 1
ATOM 792 O O . CYS A 1 98 ? 8.145 -4.723 -10.126 1.00 96.00 98 CYS A O 1
ATOM 794 N N . VAL A 1 99 ? 10.134 -5.337 -9.281 1.00 95.88 99 VAL A N 1
ATOM 795 C CA . VAL A 1 99 ? 9.605 -5.734 -7.966 1.00 95.88 99 VAL A CA 1
ATOM 796 C C . VAL A 1 99 ? 8.970 -4.543 -7.250 1.00 95.88 99 VAL A C 1
ATOM 798 O O . VAL A 1 99 ? 7.853 -4.663 -6.749 1.00 95.88 99 VAL A O 1
ATOM 801 N N . MET A 1 100 ? 9.644 -3.389 -7.233 1.00 96.06 100 MET A N 1
ATOM 802 C CA . MET A 1 100 ? 9.106 -2.176 -6.616 1.00 96.06 100 MET A CA 1
ATOM 803 C C . MET A 1 100 ? 7.825 -1.715 -7.313 1.00 96.06 100 MET A C 1
ATOM 805 O O . MET A 1 100 ? 6.833 -1.462 -6.636 1.00 96.06 100 MET A O 1
ATOM 809 N N . THR A 1 101 ? 7.823 -1.678 -8.647 1.00 96.62 101 THR A N 1
ATOM 810 C CA . THR A 1 101 ? 6.662 -1.278 -9.452 1.00 96.62 101 THR A CA 1
ATOM 811 C C . THR A 1 101 ? 5.447 -2.138 -9.115 1.00 96.62 101 THR A C 1
ATOM 813 O O . THR A 1 101 ? 4.405 -1.597 -8.771 1.00 96.62 101 THR A O 1
ATOM 816 N N . MET A 1 102 ? 5.600 -3.468 -9.105 1.00 93.75 102 MET A N 1
ATOM 817 C CA . MET A 1 102 ? 4.514 -4.384 -8.733 1.00 93.75 102 MET A CA 1
ATOM 818 C C . MET A 1 102 ? 4.059 -4.204 -7.279 1.00 93.75 102 MET A C 1
ATOM 820 O O . MET A 1 102 ? 2.868 -4.269 -7.002 1.00 93.75 102 MET A O 1
ATOM 824 N N . SER A 1 103 ? 4.984 -3.961 -6.343 1.00 93.50 103 SER A N 1
ATOM 825 C CA . SER A 1 1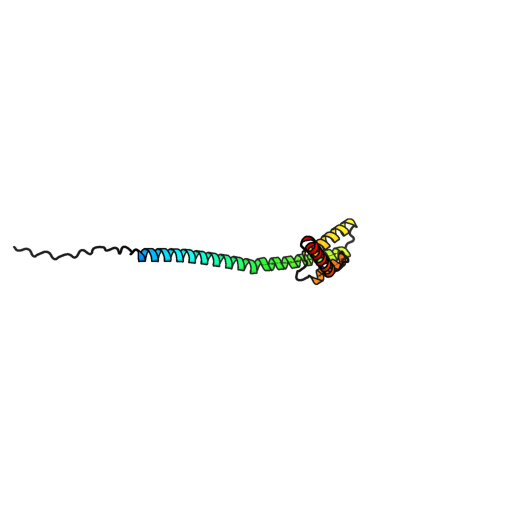03 ? 4.637 -3.789 -4.923 1.00 93.50 103 SER A CA 1
ATOM 826 C C . SER A 1 103 ? 3.872 -2.500 -4.612 1.00 93.50 103 SER A C 1
ATOM 828 O O . SER A 1 103 ? 3.253 -2.408 -3.555 1.00 93.50 103 SER A O 1
ATOM 830 N N . LEU A 1 104 ? 3.937 -1.512 -5.510 1.00 94.12 104 LEU A N 1
ATOM 831 C CA . LEU A 1 104 ? 3.303 -0.203 -5.353 1.00 94.12 104 LEU A CA 1
ATOM 832 C C . LEU A 1 104 ? 1.976 -0.082 -6.127 1.00 94.12 104 LEU A C 1
ATOM 834 O O . LEU A 1 104 ? 1.302 0.939 -5.994 1.00 94.12 104 LEU A O 1
ATOM 838 N N . MET A 1 105 ? 1.599 -1.097 -6.918 1.00 93.31 105 MET A N 1
ATOM 839 C CA . MET A 1 105 ? 0.344 -1.123 -7.686 1.00 93.31 105 MET A CA 1
ATOM 840 C C . MET A 1 105 ? -0.895 -1.008 -6.787 1.00 93.31 105 MET A C 1
ATOM 842 O O . MET A 1 105 ? -0.892 -1.452 -5.637 1.00 93.31 105 MET A O 1
ATOM 846 N N . GLY A 1 106 ? -1.973 -0.429 -7.323 1.00 86.88 106 GLY A N 1
ATOM 847 C CA . GLY A 1 106 ? -3.233 -0.216 -6.600 1.00 86.88 106 GLY A CA 1
ATOM 848 C C . GLY A 1 106 ? -3.242 1.008 -5.673 1.00 86.88 106 GLY A C 1
ATOM 849 O O . GLY A 1 106 ? -4.163 1.161 -4.867 1.00 86.88 106 GLY A O 1
ATOM 850 N N . GLY A 1 107 ? -2.219 1.864 -5.765 1.00 86.44 107 GLY A N 1
ATOM 851 C CA . GLY A 1 107 ? -2.117 3.140 -5.053 1.00 86.44 107 GLY A CA 1
ATOM 852 C C . GLY A 1 107 ? -2.556 4.354 -5.883 1.00 86.44 107 GLY A C 1
ATOM 853 O O . GLY A 1 107 ? -3.162 4.231 -6.941 1.00 86.44 107 GLY A O 1
ATOM 854 N N . GLU A 1 108 ? -2.218 5.557 -5.412 1.00 88.19 108 GLU A N 1
ATOM 855 C CA . GLU A 1 108 ? -2.550 6.830 -6.084 1.00 88.19 108 GLU A CA 1
ATOM 856 C C . GLU A 1 108 ? -1.848 7.004 -7.446 1.00 88.19 108 GLU A C 1
ATOM 858 O O . GLU A 1 108 ? -2.380 7.651 -8.346 1.00 88.19 108 GLU A O 1
ATOM 863 N N . HIS A 1 109 ? -0.680 6.379 -7.624 1.00 92.56 109 HIS A N 1
ATOM 864 C CA . HIS A 1 109 ? 0.174 6.520 -8.813 1.00 92.56 109 HIS A CA 1
ATOM 865 C C . HIS A 1 109 ? 0.041 5.350 -9.801 1.00 92.56 109 HIS A C 1
ATOM 867 O O . HIS A 1 109 ? 0.966 5.075 -10.562 1.00 92.56 109 HIS A O 1
ATOM 873 N N . ASP A 1 110 ? -1.093 4.645 -9.789 1.00 93.12 110 ASP A N 1
ATOM 874 C CA . ASP A 1 110 ? -1.305 3.396 -10.538 1.00 93.12 110 ASP A CA 1
ATOM 875 C C . ASP A 1 110 ? -1.000 3.535 -12.041 1.00 93.12 110 ASP A C 1
ATOM 877 O O . ASP A 1 110 ? -0.267 2.734 -12.611 1.00 93.12 110 ASP A O 1
ATOM 881 N N . GLU A 1 111 ? -1.452 4.618 -12.675 1.00 94.75 111 GLU A N 1
ATOM 882 C CA . GLU A 1 111 ? -1.193 4.871 -14.098 1.00 94.75 111 GLU A CA 1
ATOM 883 C C . GLU A 1 111 ? 0.302 5.042 -14.415 1.00 94.75 111 GLU A C 1
ATOM 885 O O . GLU A 1 111 ? 0.794 4.500 -15.404 1.00 94.75 111 GLU A O 1
ATOM 890 N N . GLU A 1 112 ? 1.057 5.757 -13.573 1.00 95.38 112 GLU A N 1
ATOM 891 C CA . GLU A 1 112 ? 2.511 5.887 -13.744 1.00 95.38 112 GLU A CA 1
ATOM 892 C C . GLU A 1 112 ? 3.202 4.528 -13.589 1.00 95.38 112 GLU A C 1
ATOM 894 O O . GLU A 1 112 ? 4.083 4.173 -14.378 1.00 95.38 112 GLU A O 1
ATOM 899 N N . LEU A 1 113 ? 2.778 3.746 -12.597 1.00 96.88 113 LEU A N 1
ATOM 900 C CA . LEU A 1 113 ? 3.323 2.420 -12.332 1.00 96.88 113 LEU A CA 1
ATOM 901 C C . LEU A 1 113 ? 3.025 1.445 -13.473 1.00 96.88 113 LEU A C 1
ATOM 903 O O . LEU A 1 113 ? 3.912 0.682 -13.852 1.00 96.88 113 LEU A O 1
ATOM 907 N N . LYS A 1 114 ? 1.843 1.512 -14.095 1.00 96.44 114 LYS A N 1
ATOM 908 C CA . LYS A 1 114 ? 1.520 0.748 -15.312 1.00 96.44 114 LYS A CA 1
ATOM 909 C C . LYS A 1 114 ? 2.416 1.126 -16.485 1.00 96.44 114 LYS A C 1
ATOM 911 O O . LYS A 1 114 ? 2.880 0.241 -17.201 1.00 96.44 114 LYS A O 1
ATOM 916 N N . GLN A 1 115 ? 2.740 2.409 -16.655 1.00 96.69 115 GLN A N 1
ATOM 917 C CA . GLN A 1 115 ? 3.696 2.830 -17.686 1.00 96.69 115 GLN A CA 1
ATOM 918 C C . GLN A 1 115 ? 5.106 2.287 -17.421 1.00 96.69 115 GLN A C 1
ATOM 920 O O . GLN A 1 115 ? 5.774 1.833 -18.352 1.00 96.69 115 GLN A O 1
ATOM 925 N N . LEU A 1 116 ? 5.562 2.285 -16.164 1.00 96.62 116 LEU A N 1
ATOM 926 C CA . LEU A 1 116 ? 6.843 1.676 -15.790 1.00 96.62 116 LEU A CA 1
ATOM 927 C C . LEU A 1 116 ? 6.821 0.156 -15.987 1.00 96.62 116 LEU A C 1
ATOM 929 O O . LEU A 1 116 ? 7.771 -0.407 -16.533 1.00 96.62 116 LEU A O 1
ATOM 933 N N . TYR A 1 117 ? 5.727 -0.504 -15.613 1.00 96.62 117 TYR A N 1
ATOM 934 C CA . TYR A 1 117 ? 5.530 -1.930 -15.844 1.00 96.62 117 TYR A CA 1
ATOM 935 C C . TYR A 1 117 ? 5.652 -2.254 -17.333 1.00 96.62 117 TYR A C 1
ATOM 937 O O . TYR A 1 117 ? 6.474 -3.091 -17.707 1.00 96.62 117 TYR A O 1
ATOM 945 N N . LEU A 1 118 ? 4.937 -1.524 -18.191 1.00 97.06 118 LEU A N 1
ATOM 946 C CA . LEU A 1 118 ? 5.015 -1.672 -19.642 1.00 97.06 118 LEU A CA 1
ATOM 947 C C . LEU A 1 118 ? 6.428 -1.404 -20.176 1.00 97.06 118 LEU A C 1
ATOM 949 O O . LEU A 1 118 ? 6.934 -2.181 -20.985 1.00 97.06 118 LEU A O 1
ATOM 953 N N . LYS A 1 119 ? 7.103 -0.350 -19.697 1.00 96.56 119 LYS A N 1
ATOM 954 C CA . LYS A 1 119 ? 8.483 -0.012 -20.091 1.00 96.56 119 LYS A CA 1
ATOM 955 C C . LYS A 1 119 ? 9.455 -1.164 -19.827 1.00 96.56 119 LYS A C 1
ATOM 957 O O . LYS A 1 119 ? 10.318 -1.433 -20.664 1.00 96.56 119 LYS A O 1
ATOM 962 N N . TYR A 1 120 ? 9.348 -1.811 -18.668 1.00 95.50 120 TYR A N 1
ATOM 963 C CA . TYR A 1 120 ? 10.355 -2.762 -18.192 1.00 95.50 120 TYR A CA 1
ATOM 964 C C . TYR A 1 120 ? 10.030 -4.230 -18.453 1.00 95.50 120 TYR A C 1
ATOM 966 O O . TYR A 1 120 ? 10.950 -5.031 -18.631 1.00 95.50 120 TYR A O 1
ATOM 974 N N . THR A 1 121 ? 8.751 -4.587 -18.507 1.00 93.12 121 THR A N 1
ATOM 975 C CA . THR A 1 121 ? 8.303 -5.954 -18.812 1.00 93.12 121 THR A CA 1
ATOM 976 C C . THR A 1 121 ? 7.949 -6.129 -20.288 1.00 93.12 121 THR A C 1
ATOM 978 O O . THR A 1 121 ? 8.047 -7.237 -20.812 1.00 93.12 121 THR A O 1
ATOM 981 N N . GLY A 1 122 ? 7.578 -5.042 -20.974 1.00 94.75 122 GLY A N 1
ATOM 982 C CA . GLY A 1 122 ? 7.042 -5.079 -22.333 1.00 94.75 122 GLY A CA 1
ATOM 983 C C . GLY A 1 122 ? 5.590 -5.557 -22.415 1.00 94.75 122 GLY A C 1
ATOM 984 O O . GLY A 1 122 ? 5.111 -5.776 -23.527 1.00 94.75 122 GLY A O 1
ATOM 985 N N . SER A 1 123 ? 4.911 -5.729 -21.277 1.00 94.38 123 SER A N 1
ATOM 986 C CA . SER A 1 123 ? 3.533 -6.211 -21.197 1.00 94.38 123 SER A CA 1
ATOM 987 C C . SER A 1 123 ? 2.598 -5.163 -20.603 1.00 94.38 123 SER A C 1
ATOM 989 O O . SER A 1 123 ? 3.016 -4.322 -19.807 1.00 94.38 123 SER A O 1
ATOM 991 N N . ASP A 1 124 ? 1.334 -5.202 -21.013 1.00 95.19 124 ASP A N 1
ATOM 992 C CA . ASP A 1 124 ? 0.297 -4.348 -20.447 1.00 95.19 124 ASP A CA 1
ATOM 993 C C . ASP A 1 124 ? -0.231 -4.979 -19.155 1.00 95.19 124 ASP A C 1
ATOM 995 O O . ASP A 1 124 ? -0.672 -6.129 -19.148 1.00 95.19 124 ASP A O 1
ATOM 999 N N . TYR A 1 125 ? -0.149 -4.229 -18.055 1.00 93.94 125 TYR A N 1
ATOM 1000 C CA . TYR A 1 125 ? -0.483 -4.742 -16.729 1.00 93.94 125 TYR A CA 1
ATOM 1001 C C . TYR A 1 125 ? -1.955 -5.160 -16.618 1.00 93.94 125 TYR A C 1
ATOM 1003 O O . TYR A 1 125 ? -2.247 -6.217 -16.061 1.00 93.94 125 TYR A O 1
ATOM 1011 N N . ASP A 1 126 ? -2.875 -4.363 -17.170 1.00 94.38 126 ASP A N 1
ATOM 1012 C CA . ASP A 1 126 ? -4.312 -4.624 -17.062 1.00 94.38 126 ASP A CA 1
ATOM 1013 C C . ASP A 1 126 ? -4.698 -5.873 -17.869 1.00 94.38 126 ASP A C 1
ATOM 1015 O O . ASP A 1 126 ? -5.529 -6.678 -17.436 1.00 94.38 126 ASP A O 1
ATOM 1019 N N . GLU A 1 127 ? -4.062 -6.088 -19.024 1.00 95.62 127 GLU A N 1
ATOM 1020 C CA . GLU A 1 127 ? -4.224 -7.322 -19.795 1.00 95.62 127 GLU A CA 1
ATOM 1021 C C . GLU A 1 127 ? -3.635 -8.551 -19.092 1.00 95.62 127 GLU A C 1
ATOM 1023 O O . GLU A 1 127 ? -4.282 -9.605 -19.076 1.00 95.62 127 GLU A O 1
ATOM 1028 N N . ASP A 1 128 ? -2.457 -8.428 -18.476 1.00 94.12 128 ASP A N 1
ATOM 1029 C CA . ASP A 1 128 ? -1.846 -9.517 -17.707 1.00 94.12 128 ASP A CA 1
ATOM 1030 C C . ASP A 1 128 ? -2.699 -9.891 -16.491 1.00 94.12 128 ASP A C 1
ATOM 1032 O O . ASP A 1 128 ? -2.976 -11.074 -16.271 1.00 94.12 128 ASP A O 1
ATOM 1036 N N . GLU A 1 129 ? -3.194 -8.903 -15.743 1.00 93.44 129 GLU A N 1
ATOM 1037 C CA . GLU A 1 129 ? -4.100 -9.119 -14.613 1.00 93.44 129 GLU A CA 1
ATOM 1038 C C . GLU A 1 129 ? -5.410 -9.776 -15.076 1.00 93.44 129 GLU A C 1
ATOM 1040 O O . GLU A 1 129 ? -5.882 -10.755 -14.482 1.00 93.44 129 GLU A O 1
ATOM 1045 N N . ARG A 1 130 ? -5.992 -9.296 -16.182 1.00 95.50 130 ARG A N 1
ATOM 1046 C CA . ARG A 1 130 ? -7.201 -9.879 -16.778 1.00 95.50 130 ARG A CA 1
ATOM 1047 C C . ARG A 1 130 ? -6.983 -11.340 -17.165 1.00 95.50 130 ARG A C 1
ATOM 1049 O O . ARG A 1 130 ? -7.850 -12.175 -16.888 1.00 95.50 130 ARG A O 1
ATOM 1056 N N . LEU A 1 131 ? -5.855 -11.658 -17.799 1.00 95.75 131 LEU A N 1
ATOM 1057 C CA . LEU A 1 131 ? -5.517 -13.018 -18.210 1.00 95.75 131 LEU A CA 1
ATOM 1058 C C . LEU A 1 131 ? -5.291 -13.925 -16.996 1.00 95.75 131 LEU A C 1
ATOM 1060 O O . LEU A 1 131 ? -5.846 -15.023 -16.947 1.00 95.75 131 LEU A O 1
ATOM 1064 N N . GLN A 1 132 ? -4.543 -13.463 -15.992 1.00 93.06 132 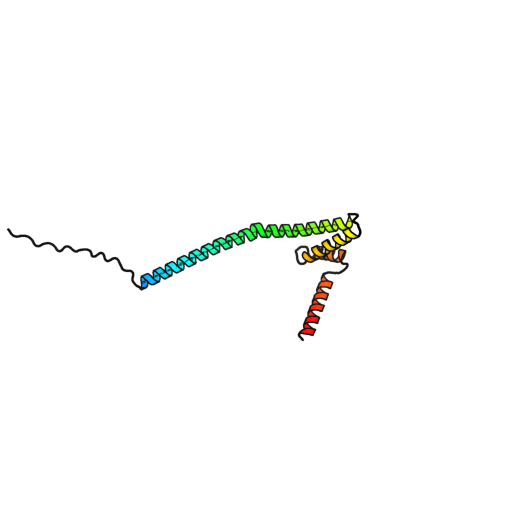GLN A N 1
ATOM 1065 C CA . GLN A 1 132 ? -4.311 -14.213 -14.756 1.00 93.06 132 GLN A CA 1
ATOM 1066 C C . GLN A 1 132 ? -5.620 -14.531 -14.028 1.00 93.06 132 GLN A C 1
ATOM 1068 O O . GLN A 1 132 ? -5.845 -15.678 -13.638 1.00 93.06 132 GLN A O 1
ATOM 1073 N N . ASN A 1 133 ? -6.526 -13.557 -13.926 1.00 95.25 133 ASN A N 1
ATOM 1074 C CA . ASN A 1 133 ? -7.837 -13.753 -13.314 1.00 95.25 133 ASN A CA 1
ATOM 1075 C C . ASN A 1 133 ? -8.708 -14.754 -14.092 1.00 95.25 133 ASN A C 1
ATOM 1077 O O . ASN A 1 133 ? -9.399 -15.576 -13.487 1.00 95.25 133 ASN A O 1
ATOM 1081 N N . GLN A 1 134 ? -8.663 -14.735 -15.429 1.00 96.75 134 GLN A N 1
ATOM 1082 C CA . GLN A 1 134 ? -9.376 -15.713 -16.264 1.00 96.75 134 GLN A CA 1
ATOM 1083 C C . GLN A 1 134 ? -8.819 -17.129 -16.111 1.00 96.75 134 GLN A C 1
ATOM 1085 O O . GLN A 1 134 ? -9.594 -18.084 -16.008 1.00 96.75 134 GLN A O 1
ATOM 1090 N N . LEU A 1 135 ? -7.493 -17.268 -16.076 1.00 95.81 135 LEU A N 1
ATOM 1091 C CA . LEU A 1 135 ? -6.827 -18.553 -15.869 1.00 95.81 135 LEU A CA 1
ATOM 1092 C C . LEU A 1 135 ? -7.164 -19.125 -14.490 1.00 95.81 135 LEU A C 1
ATOM 1094 O O . LEU A 1 135 ? -7.559 -20.285 -14.392 1.00 95.81 135 LEU A O 1
ATOM 1098 N N . PHE A 1 136 ? -7.086 -18.301 -13.443 1.00 95.06 136 PHE A N 1
ATOM 1099 C CA . PHE A 1 136 ? -7.441 -18.703 -12.085 1.00 95.06 136 PHE A CA 1
ATOM 1100 C C . PHE A 1 136 ? -8.902 -19.154 -11.988 1.00 95.06 136 PHE A C 1
ATOM 1102 O O . PHE A 1 136 ? -9.190 -20.225 -11.455 1.00 95.06 136 PHE A O 1
ATOM 1109 N N . LYS A 1 137 ? -9.826 -18.382 -12.572 1.00 95.62 137 LYS A N 1
ATOM 1110 C CA . LYS A 1 137 ? -11.246 -18.740 -12.620 1.00 95.62 137 LYS A CA 1
ATOM 1111 C C . LYS A 1 137 ? -11.485 -20.069 -13.345 1.00 95.62 137 LYS A C 1
ATOM 1113 O O . LYS A 1 137 ? -12.207 -20.910 -12.824 1.00 95.62 137 LYS A O 1
ATOM 1118 N N . SER A 1 138 ? -10.867 -20.266 -14.509 1.00 95.69 138 SER A N 1
ATOM 1119 C CA . SER A 1 138 ? -11.030 -21.496 -15.299 1.00 95.69 138 SER A CA 1
ATOM 1120 C C . SER A 1 138 ? -10.504 -22.722 -14.545 1.00 95.69 138 SER A C 1
ATOM 1122 O O . SER A 1 138 ? -11.154 -23.761 -14.536 1.00 95.69 138 SER A O 1
ATOM 1124 N N . SER A 1 139 ? -9.367 -22.582 -13.852 1.00 94.50 139 SER A N 1
ATOM 1125 C CA . SER A 1 139 ? -8.799 -23.646 -13.015 1.00 94.50 139 SER A CA 1
ATOM 1126 C C . SER A 1 139 ? -9.720 -24.030 -11.853 1.00 94.50 139 SER A C 1
ATOM 1128 O O . SER A 1 139 ? -9.845 -25.209 -11.542 1.00 94.50 139 SER A O 1
ATOM 1130 N N . LEU A 1 140 ? -10.378 -23.054 -11.216 1.00 95.44 140 LEU A N 1
ATOM 1131 C CA . LEU A 1 140 ? -11.354 -23.325 -10.156 1.00 95.44 140 LEU A CA 1
ATOM 1132 C C . LEU A 1 140 ? -12.622 -24.002 -10.686 1.00 95.44 140 LEU A C 1
ATOM 1134 O O . LEU A 1 140 ? -13.170 -24.869 -10.012 1.00 95.44 140 LEU A O 1
ATOM 1138 N N . GLU A 1 141 ? -13.097 -23.609 -11.868 1.00 95.31 141 GLU A N 1
ATOM 1139 C CA . GLU A 1 141 ? -14.253 -24.245 -12.511 1.00 95.31 141 GLU A CA 1
ATOM 1140 C C . GLU A 1 141 ? -13.960 -25.702 -12.897 1.00 95.31 141 GLU A C 1
ATOM 1142 O O . GLU A 1 141 ? -14.843 -26.541 -12.763 1.00 95.31 141 GLU A O 1
ATOM 1147 N N . GLU A 1 142 ? -12.730 -26.023 -13.311 1.00 95.31 142 GLU A N 1
ATOM 1148 C CA . GLU A 1 142 ? -12.311 -27.401 -13.605 1.00 95.31 142 GLU A CA 1
ATOM 1149 C C . GLU A 1 142 ? -12.184 -28.272 -12.342 1.00 95.31 142 GLU A C 1
ATOM 1151 O O . GLU A 1 142 ? -12.487 -29.462 -12.380 1.00 95.31 142 GLU A O 1
ATOM 1156 N N . GLU A 1 143 ? -11.742 -27.701 -11.217 1.00 93.56 143 GLU A N 1
ATOM 1157 C CA . GLU A 1 143 ? -11.522 -28.454 -9.974 1.00 93.56 143 GLU A CA 1
ATOM 1158 C C . GLU A 1 143 ? -12.798 -28.626 -9.126 1.00 93.56 143 GLU A C 1
ATOM 1160 O O . GLU A 1 143 ? -12.923 -29.606 -8.388 1.00 93.56 143 GLU A O 1
ATOM 1165 N N . LEU A 1 144 ? -13.742 -27.679 -9.208 1.00 90.56 144 LEU A N 1
ATOM 1166 C CA . LEU A 1 144 ? -14.937 -27.629 -8.351 1.00 90.56 144 LEU A CA 1
ATOM 1167 C C . LEU A 1 144 ? -16.269 -27.838 -9.091 1.00 90.56 144 LEU A C 1
ATOM 1169 O O . LEU A 1 144 ? -17.296 -27.990 -8.421 1.00 90.56 144 LEU A O 1
ATOM 1173 N N . GLY A 1 145 ? -16.272 -27.783 -10.426 1.00 68.62 145 GLY A N 1
ATOM 1174 C CA . GLY A 1 145 ? -17.446 -28.004 -11.282 1.00 68.62 145 GLY A CA 1
ATOM 1175 C C . GLY A 1 145 ? -17.666 -29.470 -11.630 1.00 68.62 145 GLY A C 1
ATOM 1176 O O . GLY A 1 145 ? -18.853 -29.863 -11.707 1.00 68.62 145 GLY A O 1
#

Sequence (145 aa):
MTTPPASPRIVAQPSRPQLSAGQKKFNTLMEKLETRRKLLQQWLVISTTCEKLWVEELVPMLSEQAENEITKLRLLDVAFDQFRLSKKDRATLLEIICVMTMSLMGGEHDEELKQLYLKYTGSDYDEDERLQNQLFKSSLEEELG

Foldseek 3Di:
DDDDDDDDDDDPDPPPPPQDPVRVVVVVVVVVVVVVVVVVVVVVVVVVVVVCCCVVPVVVVVVVVLVVLVVVLVVLVVCLPPDPDDPVVNVVSLVVSLVSLVVSDPDPCNVVSQVSNCVRVVDRPVVVVVVVVVVVVVVCVVVPD

Organism: NCBI:txid251724